Protein AF-A0A7W2EJ06-F1 (afdb_monomer)

Structure (mmCIF, N/CA/C/O backbone):
data_AF-A0A7W2EJ06-F1
#
_entry.id   AF-A0A7W2EJ06-F1
#
loop_
_atom_site.group_PDB
_atom_site.id
_atom_site.type_symbol
_atom_site.label_atom_id
_atom_site.label_alt_id
_atom_site.label_comp_id
_atom_site.label_asym_id
_atom_site.label_entity_id
_atom_site.label_seq_id
_atom_site.pdbx_PDB_ins_code
_atom_site.Cartn_x
_atom_site.Cartn_y
_atom_site.Cartn_z
_atom_site.occupancy
_atom_site.B_iso_or_equiv
_atom_site.auth_seq_id
_atom_site.auth_comp_id
_atom_site.auth_asym_id
_atom_site.auth_atom_id
_atom_site.pdbx_PDB_model_num
ATOM 1 N N . MET A 1 1 ? 22.962 -18.278 -19.878 1.00 38.59 1 MET A N 1
ATOM 2 C CA . MET A 1 1 ? 22.319 -17.004 -19.494 1.00 38.59 1 MET A CA 1
ATOM 3 C C . MET A 1 1 ? 22.604 -16.008 -20.603 1.00 38.59 1 MET A C 1
ATOM 5 O O . MET A 1 1 ? 23.724 -15.532 -20.714 1.00 38.59 1 MET A O 1
ATOM 9 N N . SER A 1 2 ? 21.655 -15.818 -21.518 1.00 40.28 2 SER A N 1
ATOM 10 C CA . SER A 1 2 ? 21.799 -14.889 -22.639 1.00 40.28 2 SER A CA 1
ATOM 11 C C . SER A 1 2 ? 21.774 -13.461 -22.106 1.00 40.28 2 SER A C 1
ATOM 13 O O . SER A 1 2 ? 20.737 -13.018 -21.615 1.00 40.28 2 SER A O 1
ATOM 15 N N . HIS A 1 3 ? 22.894 -12.745 -22.205 1.00 42.03 3 HIS A N 1
ATOM 16 C CA . HIS A 1 3 ? 22.899 -11.291 -22.097 1.00 42.03 3 HIS A CA 1
ATOM 17 C C . HIS A 1 3 ? 22.034 -10.742 -23.237 1.00 42.03 3 HIS A C 1
ATOM 19 O O . HIS A 1 3 ? 22.516 -10.539 -24.349 1.00 42.03 3 HIS A O 1
ATOM 25 N N . GLN A 1 4 ? 20.735 -10.563 -22.993 1.00 59.16 4 GLN A N 1
ATOM 26 C CA . GLN A 1 4 ? 19.900 -9.748 -23.861 1.00 59.16 4 GLN A CA 1
ATOM 27 C C . GLN A 1 4 ? 20.412 -8.322 -23.705 1.00 59.16 4 GLN A C 1
ATOM 29 O O . GLN A 1 4 ? 20.147 -7.646 -22.712 1.00 59.16 4 GLN A O 1
ATOM 34 N N . ILE A 1 5 ? 21.252 -7.913 -24.651 1.00 61.03 5 ILE A N 1
ATOM 35 C CA . ILE A 1 5 ? 21.738 -6.546 -24.760 1.00 61.03 5 ILE A CA 1
ATOM 36 C C . ILE A 1 5 ? 20.493 -5.684 -24.943 1.00 61.03 5 ILE A C 1
ATOM 38 O O . ILE A 1 5 ? 19.847 -5.732 -25.989 1.00 61.03 5 ILE A O 1
ATOM 42 N N . LEU A 1 6 ? 20.113 -4.959 -23.886 1.00 62.56 6 LEU A N 1
ATOM 43 C CA . LEU A 1 6 ? 18.994 -4.031 -23.959 1.00 62.56 6 LEU A CA 1
ATOM 44 C C . LEU A 1 6 ? 19.296 -3.004 -25.062 1.00 62.56 6 LEU A C 1
ATOM 46 O O . LEU A 1 6 ? 20.370 -2.394 -25.025 1.00 62.56 6 LEU A O 1
ATOM 50 N N . PRO A 1 7 ? 18.370 -2.785 -26.009 1.00 71.81 7 PRO A N 1
ATOM 51 C CA . PRO A 1 7 ? 18.503 -1.740 -27.012 1.00 71.81 7 PRO A CA 1
ATOM 52 C C . PRO A 1 7 ? 18.769 -0.373 -26.370 1.00 71.81 7 PRO A C 1
ATOM 54 O O . PRO A 1 7 ? 18.187 -0.041 -25.334 1.00 71.81 7 PRO A O 1
ATOM 57 N N . GLU A 1 8 ? 19.616 0.447 -26.995 1.00 73.81 8 GLU A N 1
ATOM 58 C CA . GLU A 1 8 ? 20.039 1.737 -26.428 1.00 73.81 8 GLU A CA 1
ATOM 59 C C . GLU A 1 8 ? 18.868 2.687 -26.156 1.00 73.81 8 GLU A C 1
ATOM 61 O O . GLU A 1 8 ? 18.856 3.355 -25.123 1.00 73.81 8 GLU A O 1
ATOM 66 N N . HIS A 1 9 ? 17.841 2.682 -27.012 1.00 73.75 9 HIS A N 1
ATOM 67 C CA . HIS A 1 9 ? 16.629 3.47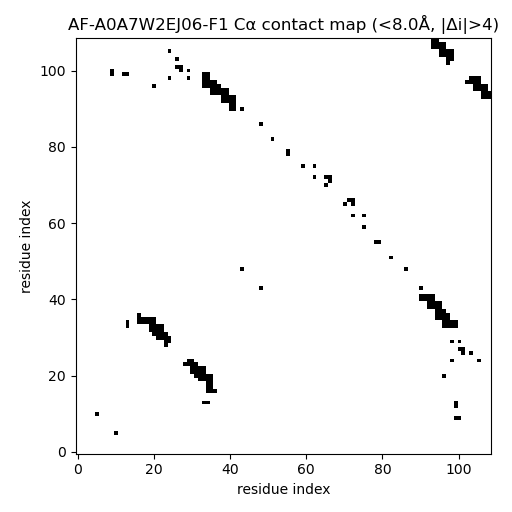6 -26.796 1.00 73.75 9 HIS A CA 1
ATOM 68 C C . HIS A 1 9 ? 15.889 3.060 -25.513 1.00 73.75 9 HIS A C 1
ATOM 70 O O . HIS A 1 9 ? 15.445 3.916 -24.755 1.00 73.75 9 HIS A O 1
ATOM 76 N N . ILE A 1 10 ? 15.839 1.757 -25.209 1.00 69.38 10 ILE A N 1
ATOM 77 C CA . ILE A 1 10 ? 15.227 1.231 -23.982 1.00 69.38 10 ILE A CA 1
ATOM 78 C C . ILE A 1 10 ? 16.064 1.624 -22.765 1.00 69.38 10 ILE A C 1
ATOM 80 O O . ILE A 1 10 ? 15.518 2.040 -21.747 1.00 69.38 10 ILE A O 1
ATOM 84 N N . ARG A 1 11 ? 17.396 1.548 -22.865 1.00 72.38 11 ARG A N 1
ATOM 85 C CA . ARG A 1 11 ? 18.299 1.965 -21.782 1.00 72.38 11 ARG A CA 1
ATOM 86 C C . ARG A 1 11 ? 18.155 3.457 -21.466 1.00 72.38 11 ARG A C 1
ATOM 88 O O . ARG A 1 11 ? 18.080 3.812 -20.292 1.00 72.38 11 ARG A O 1
ATOM 95 N N . ALA A 1 12 ? 18.078 4.310 -22.487 1.00 74.56 12 ALA A N 1
ATOM 96 C CA . ALA A 1 12 ? 17.871 5.746 -22.319 1.00 74.56 12 ALA A CA 1
ATOM 97 C C . ALA A 1 12 ? 16.528 6.045 -21.631 1.00 74.56 12 ALA A C 1
ATOM 99 O O . ALA A 1 12 ? 16.480 6.821 -20.679 1.00 74.56 12 ALA A O 1
ATOM 100 N N . SER A 1 13 ? 15.456 5.360 -22.042 1.00 72.56 13 SER A N 1
ATOM 101 C CA . SER A 1 13 ? 14.136 5.483 -21.417 1.00 72.56 13 SER A CA 1
ATOM 102 C C . SER A 1 13 ? 14.050 4.876 -20.017 1.00 72.56 13 SER A C 1
ATOM 104 O O . SER A 1 13 ? 13.170 5.267 -19.259 1.00 72.56 13 SER A O 1
ATOM 106 N N . LEU A 1 14 ? 14.921 3.930 -19.650 1.00 70.38 14 LEU A N 1
ATOM 107 C CA . LEU A 1 14 ? 14.933 3.315 -18.317 1.00 70.38 14 LEU A CA 1
ATOM 108 C C . LEU A 1 14 ? 15.745 4.106 -17.282 1.00 70.38 14 LEU A C 1
ATOM 110 O O . LEU A 1 14 ? 15.482 3.970 -16.087 1.00 70.38 14 LEU A O 1
ATOM 114 N N . ALA A 1 15 ? 16.696 4.935 -17.724 1.00 72.19 15 ALA A N 1
ATOM 115 C CA . ALA A 1 15 ? 17.584 5.709 -16.853 1.00 72.19 15 ALA A CA 1
ATOM 116 C C . ALA A 1 15 ? 16.848 6.737 -15.971 1.00 72.19 15 ALA A C 1
ATOM 118 O O . ALA A 1 15 ? 17.347 7.117 -14.916 1.00 72.19 15 ALA A O 1
ATOM 119 N N . GLN A 1 16 ? 15.653 7.166 -16.383 1.00 71.06 16 GLN A N 1
ATOM 120 C CA . GLN A 1 16 ? 14.791 8.085 -15.628 1.00 71.06 16 GLN A CA 1
ATOM 121 C C . GLN A 1 16 ? 14.024 7.418 -14.471 1.00 71.06 16 GLN A C 1
ATOM 123 O O . GLN A 1 16 ? 13.422 8.119 -13.659 1.00 71.06 16 GLN A O 1
ATOM 128 N N . TYR A 1 17 ? 14.018 6.085 -14.382 1.00 73.06 17 TYR A N 1
ATOM 129 C CA . TYR A 1 17 ? 13.300 5.356 -13.337 1.00 73.06 17 TYR A CA 1
ATOM 130 C C . TYR A 1 17 ? 14.277 4.841 -12.281 1.00 73.06 17 TYR A C 1
ATOM 132 O O . TYR A 1 17 ? 15.288 4.222 -12.604 1.00 73.06 17 TYR A O 1
ATOM 140 N N . SER A 1 18 ? 13.966 5.083 -11.007 1.00 68.44 18 SER A N 1
ATOM 141 C CA . SER A 1 18 ? 14.836 4.713 -9.883 1.00 68.44 18 SER A CA 1
ATOM 142 C C . SER A 1 18 ? 14.789 3.224 -9.531 1.00 68.44 18 SER A C 1
ATOM 144 O O . SER A 1 18 ? 15.691 2.716 -8.877 1.00 68.44 18 SER A O 1
ATOM 146 N N . GLU A 1 19 ? 13.707 2.543 -9.906 1.00 74.81 19 GLU A N 1
ATOM 147 C CA . GLU A 1 19 ? 13.466 1.130 -9.626 1.00 74.81 19 GLU A CA 1
ATOM 148 C C . GLU A 1 19 ? 12.975 0.433 -10.892 1.00 74.81 19 GLU A C 1
ATOM 150 O O . GLU A 1 19 ? 12.249 1.022 -11.704 1.00 74.81 19 GLU A O 1
ATOM 155 N N . HIS A 1 20 ? 13.344 -0.840 -11.025 1.00 78.19 20 HIS A N 1
ATOM 156 C CA . HIS A 1 20 ? 13.009 -1.666 -12.176 1.00 78.19 20 HIS A CA 1
ATOM 157 C C . HIS A 1 20 ? 12.472 -3.018 -11.720 1.00 78.19 20 HIS A C 1
ATOM 159 O O . HIS A 1 20 ? 12.940 -3.581 -10.730 1.00 78.19 20 HIS A O 1
ATOM 165 N N . GLN A 1 21 ? 11.491 -3.543 -12.447 1.00 75.75 21 GLN A N 1
ATOM 166 C CA . GLN A 1 21 ? 10.960 -4.890 -12.236 1.00 75.75 21 GLN A CA 1
ATOM 167 C C . GLN A 1 21 ? 10.932 -5.649 -13.559 1.00 75.75 21 GLN A C 1
ATOM 169 O O . GLN A 1 21 ? 10.641 -5.072 -14.609 1.00 75.75 21 GLN A O 1
ATOM 174 N N . GLU A 1 22 ? 11.245 -6.944 -13.512 1.00 79.19 22 GLU A N 1
ATOM 175 C CA . GLU A 1 22 ? 11.091 -7.828 -14.665 1.00 79.19 22 GLU A CA 1
ATOM 176 C C . GLU A 1 22 ? 9.611 -8.140 -14.869 1.00 79.19 22 GLU A C 1
ATOM 178 O O . GLU A 1 22 ? 8.956 -8.722 -14.003 1.00 79.19 22 GLU A O 1
ATOM 183 N N . CYS A 1 23 ? 9.070 -7.711 -16.005 1.00 77.00 23 CYS A N 1
ATOM 184 C CA . CYS A 1 23 ? 7.668 -7.882 -16.357 1.00 77.00 23 CYS A CA 1
ATOM 185 C C . CYS A 1 23 ? 7.516 -8.107 -17.861 1.00 77.00 23 CYS A C 1
ATOM 187 O O . CYS A 1 23 ? 8.326 -7.653 -18.674 1.00 77.00 23 CYS A O 1
ATOM 189 N N . THR A 1 24 ? 6.429 -8.775 -18.235 1.00 80.69 24 THR A N 1
ATOM 190 C CA . THR A 1 24 ? 6.042 -8.954 -19.634 1.00 80.69 24 THR A CA 1
ATOM 191 C C . THR A 1 24 ? 4.845 -8.062 -19.945 1.00 80.69 24 THR A C 1
ATOM 193 O O . THR A 1 24 ? 3.802 -8.144 -19.299 1.00 80.69 24 THR A O 1
ATOM 196 N N . CYS A 1 25 ? 4.988 -7.185 -20.936 1.00 78.56 25 CYS A N 1
ATOM 197 C CA . CYS A 1 25 ? 3.902 -6.368 -21.450 1.00 78.56 25 CYS A CA 1
ATOM 198 C C . CYS A 1 25 ? 2.962 -7.231 -22.289 1.00 78.56 25 CYS A C 1
ATOM 200 O O . CYS A 1 25 ? 3.353 -7.743 -23.336 1.00 78.56 25 CYS A O 1
ATOM 202 N N . LEU A 1 26 ? 1.702 -7.333 -21.874 1.00 79.25 26 LEU A N 1
ATOM 203 C CA . LEU A 1 26 ? 0.683 -8.073 -22.622 1.00 79.25 26 LEU A CA 1
ATOM 204 C C . LEU A 1 26 ? 0.240 -7.354 -23.908 1.00 79.25 26 LEU A C 1
ATOM 206 O O . LEU A 1 26 ? -0.279 -8.004 -24.807 1.00 79.25 26 LEU A O 1
ATOM 210 N N . SER A 1 27 ? 0.460 -6.038 -24.018 1.00 78.00 27 SER A N 1
ATOM 211 C CA . SER A 1 27 ? 0.043 -5.256 -25.190 1.00 78.00 27 SER A CA 1
ATOM 212 C C . SER A 1 27 ? 1.037 -5.336 -26.349 1.00 78.00 27 SER A C 1
ATOM 214 O O . SER A 1 27 ? 0.624 -5.450 -27.497 1.00 78.00 27 SER A O 1
ATOM 216 N N . CYS A 1 28 ? 2.343 -5.261 -26.070 1.00 79.69 28 CYS A N 1
ATOM 217 C CA . CYS A 1 28 ? 3.386 -5.255 -27.107 1.00 79.69 28 CYS A CA 1
ATOM 218 C C . CYS A 1 28 ? 4.292 -6.496 -27.089 1.00 79.69 28 CYS A C 1
ATOM 220 O O . CYS A 1 28 ? 5.218 -6.581 -27.890 1.00 79.69 28 CYS A O 1
ATOM 222 N N . GLY A 1 29 ? 4.075 -7.434 -26.161 1.00 76.44 29 GLY A N 1
ATOM 223 C CA . GLY A 1 29 ? 4.881 -8.651 -26.022 1.00 76.44 29 GLY A CA 1
ATOM 224 C C . GLY A 1 29 ? 6.295 -8.432 -25.471 1.00 76.44 29 GLY A C 1
ATOM 225 O O . GLY A 1 29 ? 7.055 -9.390 -25.360 1.00 76.44 29 GLY A O 1
ATOM 226 N N . TYR A 1 30 ? 6.670 -7.196 -25.114 1.00 77.88 30 TYR A N 1
ATOM 227 C CA . TYR A 1 30 ? 7.979 -6.902 -24.528 1.00 77.88 30 TYR A CA 1
ATOM 228 C C . TYR A 1 30 ? 8.149 -7.639 -23.199 1.00 77.88 30 TYR A C 1
ATOM 230 O O . TYR A 1 30 ? 7.361 -7.432 -22.281 1.00 77.88 30 TYR A O 1
ATOM 238 N N . SER A 1 31 ? 9.197 -8.450 -23.078 1.00 79.50 31 SER A N 1
ATOM 239 C CA . SER A 1 31 ? 9.564 -9.140 -21.843 1.00 79.50 31 SER A CA 1
ATOM 240 C C . SER A 1 31 ? 10.930 -8.654 -21.384 1.00 79.50 31 SER A C 1
ATOM 242 O O . SER A 1 31 ? 11.903 -8.795 -22.122 1.00 79.50 31 SER A O 1
ATOM 244 N N . GLY A 1 32 ? 11.008 -8.079 -20.185 1.00 79.06 32 GLY A N 1
ATOM 245 C CA . GLY A 1 32 ? 12.265 -7.572 -19.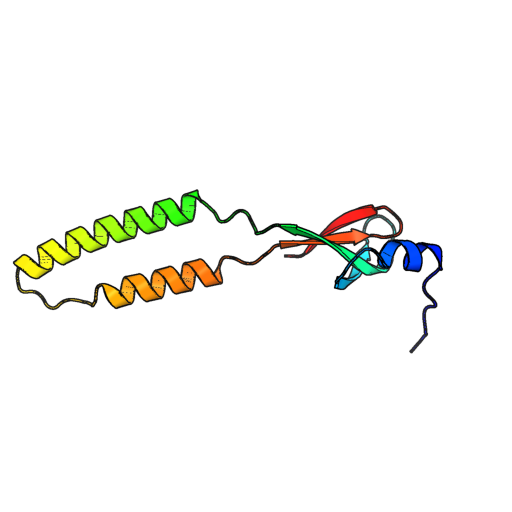642 1.00 79.06 32 GLY A CA 1
ATOM 246 C C . GLY A 1 32 ? 12.064 -6.535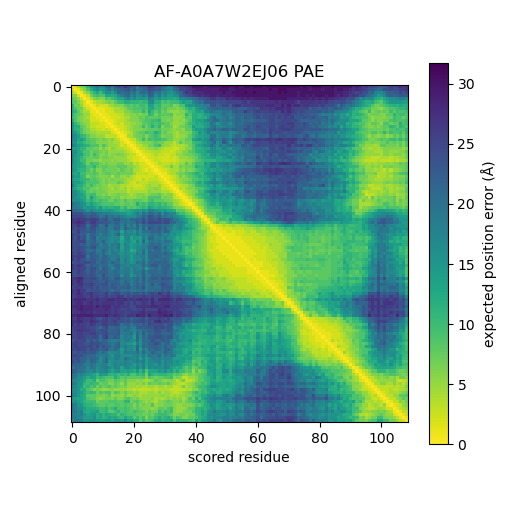 -18.545 1.00 79.06 32 GLY A C 1
ATOM 247 O O . GLY A 1 32 ? 11.020 -6.476 -17.898 1.00 79.06 32 GLY A O 1
ATOM 248 N N . LEU A 1 33 ? 13.080 -5.700 -18.338 1.00 79.25 33 LEU A N 1
ATOM 249 C CA . LEU A 1 33 ? 13.056 -4.645 -17.327 1.00 79.25 33 LEU A CA 1
ATOM 250 C C . LEU A 1 33 ? 12.052 -3.549 -17.711 1.00 79.25 33 LEU A C 1
ATOM 252 O O . LEU A 1 33 ? 12.127 -2.983 -18.806 1.00 79.25 33 LEU A O 1
ATOM 256 N N . MET A 1 34 ? 11.134 -3.247 -16.793 1.00 81.44 34 MET A N 1
ATOM 257 C CA . MET A 1 34 ? 10.213 -2.111 -16.842 1.00 81.44 34 MET A CA 1
ATOM 258 C C . MET A 1 34 ? 10.536 -1.121 -15.727 1.00 81.44 34 MET A C 1
ATOM 260 O O . MET A 1 34 ? 10.900 -1.524 -14.623 1.00 81.44 34 MET A O 1
ATOM 264 N N . GLY A 1 35 ? 10.392 0.173 -16.006 1.00 76.50 35 GLY A N 1
ATOM 265 C CA . GLY A 1 35 ? 10.664 1.228 -15.036 1.00 76.50 35 GLY A CA 1
ATOM 266 C C . GLY A 1 35 ? 9.455 1.556 -14.165 1.00 76.50 35 GLY A C 1
ATOM 267 O O . GLY A 1 35 ? 8.323 1.581 -14.646 1.00 76.50 35 GLY A O 1
ATOM 268 N N . VAL A 1 36 ? 9.684 1.832 -12.881 1.00 73.25 36 VAL A N 1
ATOM 269 C CA . VAL A 1 36 ? 8.642 2.303 -11.956 1.00 73.25 36 VAL A CA 1
ATOM 270 C C . VAL A 1 36 ? 8.317 3.769 -12.246 1.00 73.25 36 VAL A C 1
ATOM 272 O O . VAL A 1 36 ? 9.088 4.657 -11.891 1.00 73.25 36 VAL A O 1
ATOM 275 N N . HIS A 1 37 ? 7.164 4.033 -12.866 1.00 71.56 37 HIS A N 1
ATOM 276 C CA . HIS A 1 37 ? 6.755 5.384 -13.260 1.00 71.56 37 HIS A CA 1
ATOM 277 C C . HIS A 1 37 ? 6.127 6.174 -12.114 1.00 71.56 37 HIS A C 1
ATOM 279 O O . HIS A 1 37 ? 6.428 7.352 -11.925 1.00 71.56 37 HIS A O 1
ATOM 285 N N . ARG A 1 38 ? 5.268 5.526 -11.322 1.00 69.94 38 ARG A N 1
ATOM 286 C CA . ARG A 1 38 ? 4.605 6.173 -10.191 1.00 69.94 38 ARG A CA 1
ATOM 287 C C . ARG A 1 38 ? 4.383 5.183 -9.061 1.00 69.94 38 ARG A C 1
ATOM 289 O O . ARG A 1 38 ? 3.941 4.057 -9.268 1.00 69.94 38 ARG A O 1
ATOM 296 N N . LYS A 1 39 ? 4.641 5.635 -7.838 1.00 65.12 39 LYS A N 1
ATOM 297 C CA . LYS A 1 39 ? 4.162 4.980 -6.622 1.00 65.12 39 LYS A CA 1
ATOM 298 C C . LYS A 1 39 ? 2.949 5.766 -6.165 1.00 65.12 39 LYS A C 1
ATOM 300 O O . LYS A 1 39 ? 3.099 6.897 -5.713 1.00 65.12 39 LYS A O 1
ATOM 305 N N . GLU A 1 40 ? 1.756 5.210 -6.333 1.00 65.25 40 GLU A N 1
ATOM 306 C CA . GLU A 1 40 ? 0.594 5.793 -5.673 1.00 65.25 40 GLU A CA 1
ATOM 307 C C . GLU A 1 40 ? 0.463 5.125 -4.320 1.00 65.25 40 GLU A C 1
ATOM 309 O O . GLU A 1 40 ? 0.346 3.898 -4.201 1.00 65.25 40 GLU A O 1
ATOM 314 N N . ASP A 1 41 ? 0.468 5.947 -3.280 1.00 57.94 41 ASP A N 1
ATOM 315 C CA . ASP A 1 41 ? -0.051 5.510 -2.003 1.00 57.94 41 ASP A CA 1
ATOM 316 C C . ASP A 1 41 ? -1.511 5.153 -2.259 1.00 57.94 41 ASP A C 1
ATOM 318 O O . ASP A 1 41 ? -2.336 6.030 -2.529 1.00 57.94 41 ASP A O 1
ATOM 322 N N . LYS A 1 42 ? -1.797 3.842 -2.279 1.00 57.28 42 LYS A N 1
ATOM 323 C CA . LYS A 1 42 ? -3.139 3.287 -2.439 1.00 57.28 42 LYS A CA 1
ATOM 324 C C . LYS A 1 42 ? -4.024 4.119 -1.550 1.00 57.28 42 LYS A C 1
ATOM 326 O O . LYS A 1 42 ? -3.808 4.049 -0.342 1.00 57.28 42 LYS A O 1
ATOM 331 N N . VAL A 1 43 ? -4.906 4.922 -2.169 1.00 51.25 43 VAL A N 1
ATOM 332 C CA . VAL A 1 43 ? -5.717 5.956 -1.517 1.00 51.25 43 VAL A CA 1
ATOM 333 C C . VAL A 1 43 ? -6.063 5.420 -0.154 1.00 51.25 43 VAL A C 1
ATOM 335 O O . VAL A 1 43 ? -6.881 4.501 -0.053 1.00 51.25 43 VAL A O 1
ATOM 338 N N . SER A 1 44 ? -5.321 5.898 0.856 1.00 53.59 44 SER A N 1
ATOM 339 C CA . SER A 1 44 ? -5.556 5.503 2.233 1.00 53.59 44 SER A CA 1
ATOM 340 C C . SER A 1 44 ? -7.035 5.732 2.380 1.00 53.59 44 SER A C 1
ATOM 342 O O . SER A 1 44 ? -7.487 6.838 2.072 1.00 53.59 44 SER A O 1
ATOM 344 N N . ASN A 1 45 ? -7.796 4.657 2.598 1.00 62.28 45 ASN A N 1
ATOM 345 C CA . ASN A 1 45 ? -9.243 4.707 2.524 1.00 62.28 45 ASN A CA 1
ATOM 346 C C . ASN A 1 45 ? -9.637 5.685 3.631 1.00 62.28 45 ASN A C 1
ATOM 348 O O . ASN A 1 45 ? -9.790 5.286 4.780 1.00 62.28 45 ASN A O 1
ATOM 352 N N . LYS A 1 46 ? -9.727 6.985 3.321 1.00 64.50 46 LYS A N 1
ATOM 353 C CA . LYS A 1 46 ? -9.932 8.039 4.319 1.00 64.50 46 LYS A CA 1
ATOM 354 C C . LYS A 1 46 ? -11.230 7.733 5.056 1.00 64.50 46 LYS A C 1
ATOM 356 O O . LYS A 1 46 ? -11.308 7.863 6.267 1.00 64.50 46 LYS A O 1
ATOM 361 N N . LYS A 1 47 ? -12.189 7.164 4.316 1.00 67.38 47 LYS A N 1
ATOM 362 C CA . LYS A 1 47 ? -13.416 6.550 4.820 1.00 67.38 47 LYS A CA 1
ATOM 363 C C . LYS A 1 47 ? -13.165 5.423 5.833 1.00 67.38 47 LYS A C 1
ATOM 365 O O . LYS A 1 47 ? -13.792 5.439 6.878 1.00 67.38 47 LYS A O 1
ATOM 370 N N . ALA A 1 48 ? -12.250 4.485 5.581 1.00 69.06 48 ALA A N 1
ATOM 371 C CA . ALA A 1 48 ? -11.930 3.410 6.528 1.00 69.06 48 ALA A CA 1
ATOM 372 C C . ALA A 1 48 ? -11.234 3.921 7.797 1.00 69.06 48 ALA A C 1
ATOM 374 O O . ALA A 1 48 ? -11.551 3.434 8.874 1.00 69.06 48 ALA A O 1
ATOM 375 N N . ILE A 1 49 ? -10.350 4.922 7.697 1.00 73.62 49 ILE A N 1
ATOM 376 C CA . ILE A 1 49 ? -9.746 5.554 8.884 1.00 73.62 49 ILE A CA 1
ATOM 377 C C . ILE A 1 49 ? -10.817 6.270 9.709 1.00 73.62 49 ILE A C 1
ATOM 379 O O . ILE A 1 49 ? -10.864 6.105 10.922 1.00 73.62 49 ILE A O 1
ATOM 383 N N . ILE A 1 50 ? -11.711 7.020 9.060 1.00 78.62 50 ILE A N 1
ATOM 384 C CA . ILE A 1 50 ? -12.818 7.701 9.744 1.00 78.62 50 ILE A CA 1
ATOM 385 C C . ILE A 1 50 ? -13.731 6.680 10.433 1.00 78.62 50 ILE A C 1
ATOM 387 O O . ILE A 1 50 ? -14.028 6.838 11.613 1.00 78.62 50 ILE A O 1
ATOM 391 N N . ILE A 1 51 ? -14.131 5.611 9.735 1.00 79.06 51 ILE A N 1
ATOM 392 C CA . ILE A 1 51 ? -14.957 4.536 10.307 1.00 79.06 51 ILE A CA 1
ATOM 393 C C . ILE A 1 51 ? -14.246 3.894 11.501 1.00 79.06 51 ILE A C 1
ATOM 395 O O . ILE A 1 51 ? -14.861 3.708 12.547 1.00 79.06 51 ILE A O 1
ATOM 399 N N . PHE A 1 52 ? -12.949 3.610 11.379 1.00 77.69 52 PHE A N 1
ATOM 400 C CA . PHE A 1 52 ? -12.150 3.060 12.467 1.00 77.69 52 PHE A CA 1
ATOM 401 C C . PHE A 1 52 ? -12.119 3.995 13.689 1.00 77.69 52 PHE A C 1
ATOM 403 O O . PHE A 1 52 ? -12.389 3.546 14.801 1.00 77.69 52 PHE A O 1
ATOM 410 N N . CYS A 1 53 ? -11.887 5.298 13.498 1.00 78.75 53 CYS A N 1
ATOM 411 C CA . CYS A 1 53 ? -11.916 6.281 14.584 1.00 78.75 53 CYS A CA 1
ATOM 412 C C . CYS A 1 53 ? -13.292 6.371 15.261 1.00 78.75 53 CYS A C 1
ATOM 414 O O . CYS A 1 53 ? -13.364 6.458 16.485 1.00 78.75 53 CYS A O 1
ATOM 416 N N . VAL A 1 54 ? -14.382 6.317 14.488 1.00 83.75 54 VAL A N 1
ATOM 417 C CA . VAL A 1 54 ? -15.750 6.339 15.030 1.00 83.75 54 VAL A CA 1
ATOM 418 C C . VAL A 1 54 ? -16.026 5.085 15.859 1.00 83.75 54 VAL A C 1
ATOM 420 O O . VAL A 1 54 ? -16.500 5.193 16.988 1.00 83.75 54 VAL A O 1
ATOM 423 N N . VAL A 1 55 ? -15.683 3.901 15.345 1.00 82.06 55 VAL A N 1
ATOM 424 C CA . VAL A 1 55 ? -15.858 2.627 16.064 1.00 82.06 55 VAL A CA 1
ATOM 425 C C . VAL A 1 55 ? -15.045 2.615 17.361 1.00 82.06 55 VAL A C 1
ATOM 427 O O . V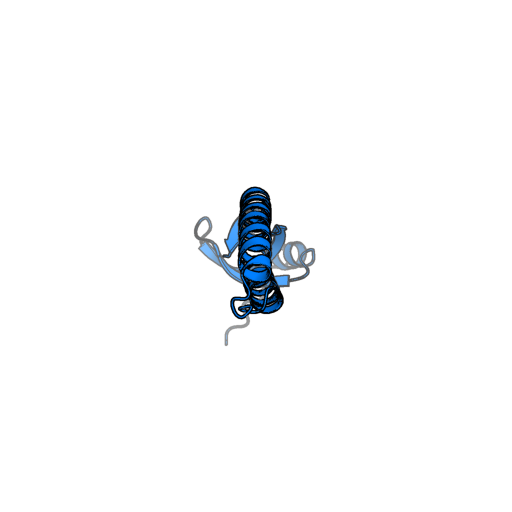AL A 1 55 ? -15.576 2.259 18.412 1.00 82.06 55 VAL A O 1
ATOM 430 N N . MET A 1 56 ? -13.793 3.081 17.320 1.00 77.12 56 MET A N 1
ATOM 431 C CA . MET A 1 56 ? -12.950 3.215 18.512 1.00 77.12 56 MET A CA 1
ATOM 432 C C . MET A 1 56 ? -13.510 4.220 19.524 1.00 77.12 56 MET A C 1
ATOM 434 O O . MET A 1 56 ? -13.437 3.971 20.726 1.00 77.12 56 MET A O 1
ATOM 438 N N . GLY A 1 57 ? -14.102 5.327 19.064 1.00 80.88 57 GLY A N 1
ATOM 439 C CA . GLY A 1 57 ? -14.770 6.302 19.928 1.00 80.88 57 GLY A CA 1
ATOM 440 C C . GLY A 1 57 ? -16.015 5.740 20.622 1.00 80.88 57 GLY A C 1
ATOM 441 O O . GLY A 1 57 ? -16.241 6.000 21.798 1.00 80.88 57 GLY A O 1
ATOM 442 N N . ILE A 1 58 ? -16.808 4.915 19.935 1.00 83.94 58 ILE A N 1
ATOM 443 C CA . ILE A 1 58 ? -17.978 4.261 20.544 1.00 83.94 58 ILE A CA 1
ATOM 444 C C . ILE A 1 58 ? -17.532 3.221 21.584 1.00 83.94 58 ILE A C 1
ATOM 446 O O . ILE A 1 58 ? -18.069 3.174 22.692 1.00 83.94 58 ILE A O 1
ATOM 450 N N . LEU A 1 59 ? -16.519 2.413 21.255 1.00 77.44 59 LEU A N 1
ATOM 451 C CA . LEU A 1 59 ? -15.954 1.414 22.166 1.00 77.44 59 LEU A CA 1
ATOM 452 C C . LEU A 1 59 ? -15.317 2.056 23.407 1.00 77.44 59 LEU A C 1
ATOM 454 O O . LEU A 1 59 ? -15.456 1.517 24.506 1.00 77.44 59 LEU A O 1
ATOM 458 N N . SER A 1 60 ? -14.668 3.217 23.261 1.00 74.94 60 SER A N 1
ATOM 459 C CA . SER A 1 60 ? -14.081 3.946 24.391 1.00 74.94 60 SER A CA 1
ATOM 460 C C . SER A 1 60 ? -15.157 4.428 25.366 1.00 74.94 60 SER A C 1
ATOM 462 O O . SER A 1 60 ? -15.040 4.184 26.568 1.00 74.94 60 SER A O 1
ATOM 464 N N . LEU A 1 61 ? -16.253 5.004 24.862 1.00 80.50 61 LEU A N 1
ATOM 465 C CA . LEU A 1 61 ? -17.394 5.430 25.679 1.00 80.50 61 LEU A CA 1
ATOM 466 C C . LEU A 1 61 ? -18.050 4.250 26.408 1.00 80.50 61 LEU A C 1
ATOM 468 O O . LEU A 1 61 ? -18.376 4.360 27.590 1.00 80.50 61 LEU A O 1
ATOM 472 N N . TYR A 1 62 ? -18.186 3.103 25.738 1.00 79.06 62 TYR A N 1
ATOM 473 C CA . TYR A 1 62 ? -18.719 1.889 26.356 1.00 79.06 62 TYR A CA 1
ATOM 474 C C . TYR A 1 62 ? -17.796 1.351 27.461 1.00 79.06 62 TYR A C 1
ATOM 476 O O . TYR A 1 62 ? -18.265 0.972 28.535 1.00 79.06 62 TYR A O 1
ATOM 484 N N . SER A 1 63 ? -16.477 1.378 27.242 1.00 72.69 63 SER A N 1
ATOM 485 C CA . SER A 1 63 ? -15.501 0.989 28.268 1.00 72.69 63 SER A CA 1
ATOM 486 C C . SER A 1 63 ? -15.538 1.921 29.485 1.00 72.69 63 SER A C 1
ATOM 488 O O . SER A 1 63 ? -15.496 1.444 30.617 1.00 72.69 63 SER A O 1
ATOM 490 N N . LEU A 1 64 ? -15.737 3.229 29.274 1.00 73.88 64 LEU A N 1
ATOM 491 C CA . LEU A 1 64 ? -15.898 4.211 30.347 1.00 73.88 64 LEU A CA 1
ATOM 492 C C . LEU A 1 64 ? -17.152 3.922 31.193 1.00 73.88 64 LEU A C 1
ATOM 494 O O . LEU A 1 64 ? -17.105 3.972 32.421 1.00 73.88 64 LEU A O 1
ATOM 498 N N . GLN A 1 65 ? -18.266 3.556 30.5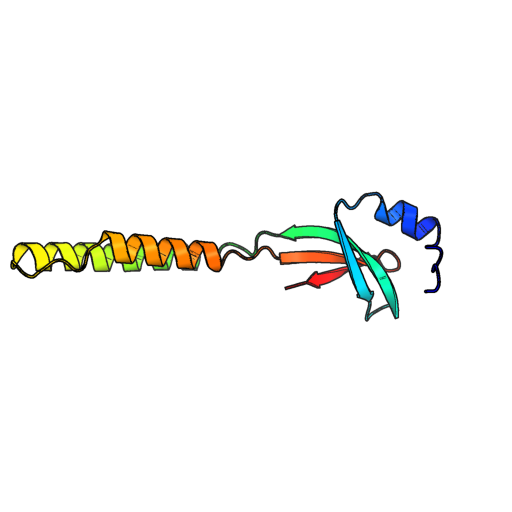47 1.00 76.69 65 GLN A N 1
ATOM 499 C CA . GLN A 1 65 ? -19.493 3.145 31.241 1.00 76.69 65 GLN A CA 1
ATOM 500 C C . GLN A 1 65 ? -19.311 1.856 32.052 1.00 76.69 65 GLN A C 1
ATOM 502 O O . GLN A 1 65 ? -19.834 1.750 33.160 1.00 76.69 65 GLN A O 1
ATOM 507 N N . GLN A 1 66 ? -18.586 0.875 31.515 1.00 73.19 66 GLN A N 1
ATOM 508 C CA . GLN A 1 66 ? -18.281 -0.382 32.208 1.00 73.19 66 GLN A CA 1
ATOM 509 C C . GLN A 1 66 ? -17.347 -0.159 33.409 1.00 73.19 66 GLN A C 1
ATOM 511 O O . GLN A 1 66 ? -17.526 -0.777 34.458 1.00 73.19 66 GLN A O 1
ATOM 516 N N . GLN A 1 67 ? -16.412 0.787 33.297 1.00 72.25 67 GLN A N 1
ATOM 517 C CA . GLN A 1 67 ? -15.500 1.161 34.376 1.00 72.25 67 GLN A CA 1
ATOM 518 C C . GLN A 1 67 ? -16.234 1.822 35.551 1.00 72.25 67 GLN A C 1
ATOM 520 O O . GLN A 1 67 ? -15.957 1.503 36.704 1.00 72.25 67 GLN A O 1
ATOM 525 N N . MET A 1 68 ? -17.249 2.648 35.273 1.00 72.25 68 MET A N 1
ATOM 526 C CA . MET A 1 68 ? -18.156 3.182 36.304 1.00 72.25 68 MET A CA 1
ATOM 527 C C . MET A 1 68 ? -18.965 2.082 37.018 1.00 72.25 68 MET A C 1
ATOM 529 O O . MET A 1 68 ? -19.432 2.292 38.134 1.00 72.25 68 MET A O 1
ATOM 533 N N . LYS A 1 69 ? -19.130 0.905 36.398 1.00 77.81 69 LYS A N 1
ATOM 534 C CA . LYS A 1 69 ? -19.833 -0.263 36.959 1.00 77.81 69 LYS A CA 1
ATOM 535 C C . LYS A 1 69 ? -18.898 -1.281 37.629 1.00 77.81 69 LYS A C 1
ATOM 537 O O . LYS A 1 69 ? -19.362 -2.339 38.042 1.00 77.81 69 LYS A O 1
ATOM 542 N N . GLY A 1 70 ? -17.602 -0.975 37.748 1.00 72.88 70 GLY A N 1
ATOM 543 C CA . GLY A 1 70 ? -16.630 -1.796 38.479 1.00 72.88 70 GLY A CA 1
ATOM 544 C C . GLY A 1 70 ? -16.204 -3.094 37.783 1.00 72.88 70 GLY A C 1
ATOM 545 O O . GLY A 1 70 ? -15.617 -3.957 38.432 1.00 72.88 70 GLY A O 1
ATOM 546 N N . GLN A 1 71 ? -16.486 -3.263 36.487 1.00 70.31 71 GLN A N 1
ATOM 547 C CA . GLN A 1 71 ? -16.053 -4.450 35.741 1.00 70.31 71 GLN A CA 1
ATOM 548 C C . GLN A 1 71 ? -14.604 -4.317 35.234 1.00 70.31 71 GLN A C 1
ATOM 550 O O . GLN A 1 71 ? -14.165 -3.207 34.917 1.00 70.31 71 GLN A O 1
ATOM 555 N N . PRO A 1 72 ? -13.839 -5.428 35.157 1.00 65.31 72 PRO A N 1
ATOM 556 C CA . PRO A 1 72 ? -12.431 -5.389 34.787 1.00 65.31 72 PRO A CA 1
ATOM 557 C C . PRO A 1 72 ? -12.235 -4.937 33.338 1.00 65.31 72 PRO A C 1
ATOM 559 O O . PRO A 1 72 ? -12.895 -5.391 32.404 1.00 65.31 72 PRO A O 1
ATOM 562 N N . ILE A 1 73 ? -11.281 -4.027 33.178 1.00 61.56 73 ILE A N 1
ATOM 563 C CA . ILE A 1 73 ? -10.969 -3.328 31.938 1.00 61.56 73 ILE A CA 1
ATOM 564 C C . ILE A 1 73 ? -10.194 -4.280 31.024 1.00 61.56 73 ILE A C 1
ATOM 566 O O . ILE A 1 73 ? -9.012 -4.546 31.246 1.00 61.56 73 ILE A O 1
ATOM 570 N N . ILE A 1 74 ? -10.825 -4.753 29.948 1.00 61.28 74 ILE A N 1
ATOM 571 C CA . ILE A 1 74 ? -10.055 -5.190 28.781 1.00 61.28 74 ILE A CA 1
ATOM 572 C C . ILE A 1 74 ? -9.403 -3.925 28.227 1.00 61.28 74 ILE A C 1
ATOM 574 O O . ILE A 1 74 ? -10.070 -3.032 27.709 1.00 61.28 74 ILE A O 1
ATOM 578 N N . SER A 1 75 ? -8.096 -3.836 28.475 1.00 67.31 75 SER A N 1
ATOM 579 C CA . SER A 1 75 ? -7.247 -2.663 28.293 1.00 67.31 75 SER A CA 1
ATOM 580 C C . SER A 1 75 ? -7.532 -1.955 26.972 1.00 67.31 75 SER A C 1
ATOM 582 O O . SER A 1 75 ? -7.236 -2.473 25.896 1.00 67.31 75 SER A O 1
ATOM 584 N N . PHE A 1 76 ? -8.084 -0.746 27.064 1.00 65.19 76 PHE A N 1
ATOM 585 C CA . PHE A 1 76 ? -8.307 0.182 25.953 1.00 65.19 76 PHE A CA 1
ATOM 586 C C . PHE A 1 76 ? -7.073 0.312 25.034 1.00 65.19 76 PHE A C 1
ATOM 588 O O . PHE A 1 76 ? -7.189 0.407 23.811 1.00 65.19 76 PHE A O 1
ATOM 595 N N . TRP A 1 77 ? -5.880 0.202 25.624 1.00 64.12 77 TRP A N 1
ATOM 596 C CA . TRP A 1 77 ? -4.597 0.194 24.928 1.00 64.12 77 TRP A CA 1
ATOM 597 C C . TRP A 1 77 ? -4.432 -0.974 23.953 1.00 64.12 77 TRP A C 1
ATOM 599 O O . TRP A 1 77 ? -3.837 -0.797 22.895 1.00 64.12 77 TRP A O 1
ATOM 609 N N . PHE A 1 78 ? -4.991 -2.149 24.254 1.00 68.38 78 PHE A N 1
ATOM 610 C CA . PHE A 1 78 ? -4.893 -3.318 23.381 1.00 68.38 78 PHE A CA 1
ATOM 611 C C . PHE A 1 78 ? -5.683 -3.115 22.084 1.00 68.38 78 PHE A C 1
ATOM 613 O O . PHE A 1 78 ? -5.153 -3.336 20.998 1.00 68.38 78 PHE A O 1
ATOM 620 N N . MET A 1 79 ? -6.917 -2.610 22.178 1.00 69.00 79 MET A N 1
ATOM 621 C CA . MET A 1 79 ? -7.734 -2.279 21.001 1.00 69.00 79 MET A CA 1
ATOM 622 C C . MET A 1 79 ? -7.087 -1.184 20.144 1.00 69.00 79 MET A C 1
ATOM 624 O O . MET A 1 79 ? -7.086 -1.281 18.916 1.00 69.00 79 MET A O 1
ATOM 628 N N . LEU A 1 80 ? -6.488 -0.174 20.780 1.00 70.94 80 LEU A N 1
ATOM 629 C CA . LEU A 1 80 ? -5.818 0.921 20.080 1.00 70.94 80 LEU A CA 1
ATOM 630 C C . LEU A 1 80 ? -4.566 0.434 19.333 1.00 70.94 80 LEU A C 1
ATOM 632 O O . LEU A 1 80 ? -4.401 0.746 18.155 1.00 70.94 80 LEU A O 1
ATOM 636 N N . ILE A 1 81 ? -3.723 -0.382 19.973 1.00 73.56 81 ILE A N 1
ATOM 637 C CA . ILE A 1 81 ? -2.511 -0.936 19.350 1.00 73.56 81 ILE A CA 1
ATOM 638 C C . ILE A 1 81 ? -2.869 -1.891 18.205 1.00 73.56 81 ILE A C 1
ATOM 640 O O . ILE A 1 81 ? -2.308 -1.772 17.115 1.00 73.56 81 ILE A O 1
ATOM 644 N N . VAL A 1 82 ? -3.827 -2.801 18.417 1.00 73.44 82 VAL A N 1
ATOM 645 C CA . VAL A 1 82 ? -4.262 -3.757 17.386 1.00 73.44 82 VAL A CA 1
ATOM 646 C C . VAL A 1 82 ? -4.854 -3.024 16.184 1.00 73.44 82 VAL A C 1
ATOM 648 O O . VAL A 1 82 ? -4.499 -3.317 15.044 1.00 73.44 82 VAL A O 1
ATOM 651 N N . GLY A 1 83 ? -5.702 -2.024 16.415 1.00 69.69 83 GLY A N 1
ATOM 652 C CA . GLY A 1 83 ? -6.316 -1.270 15.332 1.00 69.69 83 GLY A CA 1
ATOM 653 C C . GLY A 1 83 ? -5.336 -0.384 14.551 1.00 69.69 83 GLY A C 1
ATOM 654 O O . GLY A 1 83 ? -5.382 -0.365 13.319 1.00 69.69 83 GLY A O 1
ATOM 655 N N . CYS A 1 84 ? -4.379 0.262 15.228 1.00 69.38 84 CYS A N 1
ATOM 656 C CA . CYS A 1 84 ? -3.284 0.979 14.563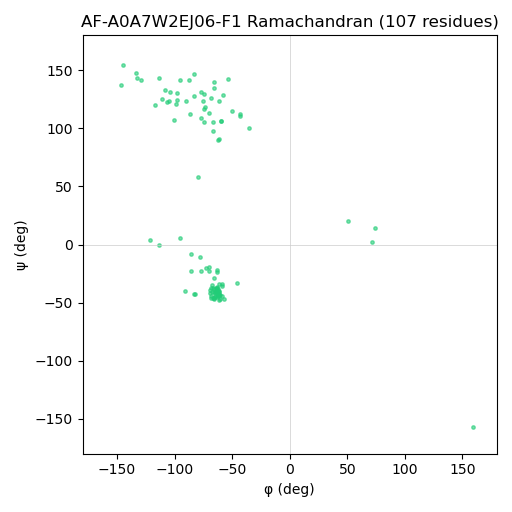 1.00 69.38 84 CYS A CA 1
ATOM 657 C C . CYS A 1 84 ? -2.382 0.030 13.755 1.00 69.38 84 CYS A C 1
ATOM 659 O O . CYS A 1 84 ? -2.005 0.355 12.627 1.00 69.38 84 CYS A O 1
ATOM 661 N N . GLY A 1 85 ? -2.081 -1.159 14.289 1.00 69.56 85 GLY A N 1
ATOM 662 C CA . GLY A 1 85 ? -1.288 -2.179 13.600 1.00 69.56 85 GLY A CA 1
ATOM 663 C C . GLY A 1 85 ? -1.960 -2.691 12.324 1.00 69.56 85 GLY A C 1
ATOM 664 O O . GLY A 1 85 ? -1.327 -2.747 11.269 1.00 69.56 85 GLY A O 1
ATOM 665 N N . ILE A 1 86 ? -3.261 -2.990 12.383 1.00 67.06 86 ILE A N 1
ATOM 666 C CA . ILE A 1 86 ? -4.043 -3.424 11.214 1.00 67.06 86 ILE A CA 1
ATOM 667 C C . ILE A 1 86 ? -4.133 -2.299 10.170 1.00 67.06 86 ILE A C 1
ATOM 669 O O . ILE A 1 86 ? -3.962 -2.552 8.975 1.00 67.06 86 ILE A O 1
ATOM 673 N N . GLY A 1 87 ? -4.342 -1.051 10.606 1.00 63.03 87 GLY A N 1
ATOM 674 C CA . GLY A 1 87 ? -4.387 0.116 9.721 1.00 63.03 87 GLY A CA 1
ATOM 675 C C . GLY A 1 87 ? -3.072 0.350 8.972 1.00 63.03 87 GLY A C 1
ATOM 676 O O . GLY A 1 87 ? -3.082 0.582 7.762 1.00 63.03 87 GLY A O 1
ATOM 677 N N . ALA A 1 88 ? -1.937 0.215 9.663 1.00 64.31 88 ALA A N 1
ATOM 678 C CA . ALA A 1 88 ? -0.616 0.319 9.050 1.00 64.31 88 ALA A CA 1
ATOM 679 C C . ALA A 1 88 ? -0.337 -0.841 8.076 1.00 64.31 88 ALA A C 1
ATOM 681 O O . ALA A 1 88 ? 0.172 -0.613 6.978 1.00 64.31 88 ALA A O 1
ATOM 682 N N . TYR A 1 89 ? -0.733 -2.070 8.426 1.00 62.06 89 TYR A N 1
ATOM 683 C CA . TYR A 1 89 ? -0.508 -3.259 7.595 1.00 62.06 89 TYR A CA 1
ATOM 684 C C . TYR A 1 89 ? -1.282 -3.233 6.264 1.00 62.06 89 TYR A C 1
ATOM 686 O O . TYR A 1 89 ? -0.835 -3.786 5.256 1.00 62.06 89 TYR A O 1
ATOM 694 N N . TRP A 1 90 ? -2.438 -2.564 6.223 1.00 62.00 90 TRP A N 1
ATOM 695 C CA . TRP A 1 90 ? -3.256 -2.455 5.010 1.00 62.00 90 TRP A CA 1
ATOM 696 C C . TRP A 1 90 ? -2.877 -1.312 4.067 1.00 62.00 90 TRP A C 1
ATOM 698 O O . TRP A 1 90 ? -3.350 -1.283 2.923 1.00 62.00 90 TRP A O 1
ATOM 708 N N . SER A 1 91 ? -1.978 -0.424 4.491 1.00 56.12 91 SER A N 1
ATOM 709 C CA . SER A 1 91 ? -1.441 0.659 3.666 1.00 56.12 91 SER A CA 1
ATOM 710 C C . SER A 1 91 ? -0.340 0.151 2.724 1.00 56.12 91 SER A C 1
ATOM 712 O O . SER A 1 91 ? 0.808 0.591 2.760 1.00 56.12 91 SER A O 1
ATOM 714 N N . ARG A 1 92 ? -0.665 -0.833 1.876 1.00 58.59 92 ARG A N 1
ATOM 715 C CA . ARG A 1 92 ? 0.246 -1.256 0.804 1.00 58.59 92 ARG A CA 1
ATOM 716 C C . ARG A 1 92 ? 0.232 -0.222 -0.314 1.00 58.59 92 ARG A C 1
ATOM 718 O O . ARG A 1 92 ? -0.827 0.065 -0.873 1.00 58.59 92 ARG A O 1
ATOM 725 N N . LYS A 1 93 ? 1.411 0.299 -0.647 1.00 60.12 93 LYS A N 1
ATOM 726 C CA . LYS A 1 93 ? 1.641 1.181 -1.797 1.00 60.12 93 LYS A CA 1
ATOM 727 C C . LYS A 1 93 ? 1.408 0.407 -3.093 1.00 60.12 93 LYS A C 1
ATOM 729 O O . LYS A 1 93 ? 1.781 -0.758 -3.177 1.00 60.12 93 LYS A O 1
ATOM 734 N N . GLN A 1 94 ? 0.779 1.040 -4.077 1.00 64.94 94 GLN A N 1
ATOM 735 C CA . GLN A 1 94 ? 0.621 0.470 -5.413 1.00 64.94 94 GLN A CA 1
ATOM 736 C C . GLN A 1 94 ? 1.706 1.037 -6.317 1.00 64.94 94 GLN A C 1
ATOM 738 O O . GLN A 1 94 ? 1.937 2.248 -6.349 1.00 64.94 94 GLN A O 1
ATOM 743 N N . ILE A 1 95 ? 2.392 0.146 -7.023 1.00 69.56 95 ILE A N 1
ATOM 744 C CA . ILE A 1 95 ? 3.494 0.502 -7.908 1.00 69.56 95 ILE A CA 1
ATOM 745 C C . ILE A 1 95 ? 2.975 0.399 -9.339 1.00 69.56 95 ILE A C 1
ATOM 747 O O . ILE A 1 95 ? 2.464 -0.642 -9.752 1.00 69.56 95 ILE A O 1
ATOM 751 N N . TYR A 1 96 ? 3.084 1.491 -10.086 1.00 74.62 96 TYR A N 1
ATOM 752 C CA . TYR A 1 96 ? 2.794 1.529 -11.511 1.00 74.62 96 TYR A CA 1
ATOM 753 C C . TYR A 1 96 ? 4.109 1.421 -12.274 1.00 74.62 96 TYR A C 1
ATOM 755 O O . TYR A 1 96 ? 5.017 2.241 -12.100 1.00 74.62 96 TYR A O 1
ATOM 763 N N . LEU A 1 97 ? 4.205 0.392 -13.106 1.00 76.88 97 LEU A N 1
ATOM 764 C CA . LEU A 1 97 ? 5.309 0.168 -14.029 1.00 76.88 97 LEU A CA 1
ATOM 765 C C . LEU A 1 97 ? 4.940 0.731 -15.400 1.00 76.88 97 LEU A C 1
ATOM 767 O O . LEU A 1 97 ? 3.803 0.578 -15.833 1.00 76.88 97 LEU A O 1
ATOM 771 N N . ALA A 1 98 ? 5.891 1.332 -16.106 1.00 75.81 98 ALA A N 1
ATOM 772 C CA . ALA A 1 98 ? 5.721 1.734 -17.497 1.00 75.81 98 ALA A CA 1
ATOM 773 C C . ALA A 1 98 ? 6.546 0.827 -18.416 1.00 75.81 98 ALA A C 1
ATOM 775 O O . ALA A 1 98 ? 7.731 0.569 -18.173 1.00 75.81 98 ALA A O 1
ATOM 776 N N . CYS A 1 99 ? 5.919 0.350 -19.492 1.00 78.25 99 CYS A N 1
ATOM 777 C CA . CYS A 1 99 ? 6.634 -0.366 -20.542 1.00 78.25 99 CYS A CA 1
ATOM 778 C C . CYS A 1 99 ? 7.457 0.619 -21.393 1.00 78.25 99 CYS A C 1
ATOM 780 O O . CYS A 1 99 ? 6.879 1.565 -21.920 1.00 78.25 99 CYS A O 1
ATOM 782 N N . PRO A 1 100 ? 8.759 0.377 -21.626 1.00 73.88 100 PRO A N 1
ATOM 783 C CA . PRO A 1 100 ? 9.603 1.289 -22.404 1.00 73.88 100 PRO A CA 1
ATOM 784 C C . PRO A 1 100 ? 9.275 1.325 -23.906 1.00 73.88 100 PRO A C 1
ATOM 786 O O . PRO A 1 100 ? 9.666 2.265 -24.585 1.00 73.88 100 PRO A O 1
ATOM 789 N N . ASN A 1 101 ? 8.587 0.307 -24.439 1.00 73.94 101 ASN A N 1
ATOM 790 C CA . ASN A 1 101 ? 8.312 0.198 -25.877 1.00 73.94 101 ASN A CA 1
ATOM 791 C C . ASN A 1 101 ? 6.984 0.862 -26.286 1.00 73.94 101 ASN A C 1
ATOM 793 O O . ASN A 1 101 ? 6.887 1.494 -27.329 1.00 73.94 101 ASN A O 1
ATOM 797 N N . CYS A 1 102 ? 5.942 0.718 -25.465 1.00 75.62 102 CYS A N 1
ATOM 798 C CA . CYS A 1 102 ? 4.591 1.206 -25.772 1.00 75.62 102 CYS A CA 1
ATOM 799 C C . CYS A 1 102 ? 4.049 2.205 -24.741 1.00 75.62 102 CYS A C 1
ATOM 801 O O . CYS A 1 102 ? 2.886 2.592 -24.832 1.00 75.62 102 CYS A O 1
ATOM 803 N N . ASN A 1 103 ? 4.857 2.587 -23.742 1.00 72.19 103 ASN A N 1
ATOM 804 C CA . ASN A 1 103 ? 4.494 3.475 -22.629 1.00 72.19 103 ASN A CA 1
ATOM 805 C C . ASN A 1 103 ? 3.205 3.085 -21.892 1.00 72.19 103 ASN A C 1
ATOM 807 O O . ASN A 1 103 ? 2.591 3.903 -21.215 1.00 72.19 103 ASN A O 1
ATOM 811 N N . THR A 1 104 ? 2.777 1.827 -22.008 1.00 74.56 104 THR A N 1
ATOM 812 C CA . THR A 1 104 ? 1.563 1.360 -21.345 1.00 74.56 104 THR A CA 1
ATOM 813 C C . THR A 1 104 ? 1.856 1.133 -19.870 1.00 74.56 104 THR A C 1
ATOM 815 O O . THR A 1 104 ? 2.851 0.491 -19.520 1.00 74.56 104 THR A O 1
ATOM 818 N N . GLU A 1 105 ? 0.990 1.669 -19.017 1.00 71.75 1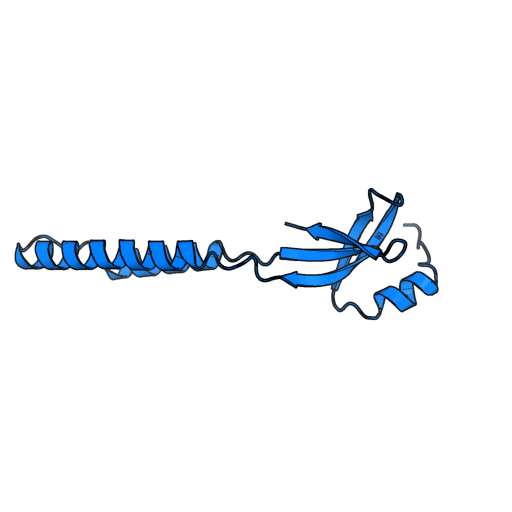05 GLU A N 1
ATOM 819 C CA . GLU A 1 105 ? 1.108 1.549 -17.569 1.00 71.75 105 GLU A CA 1
ATOM 8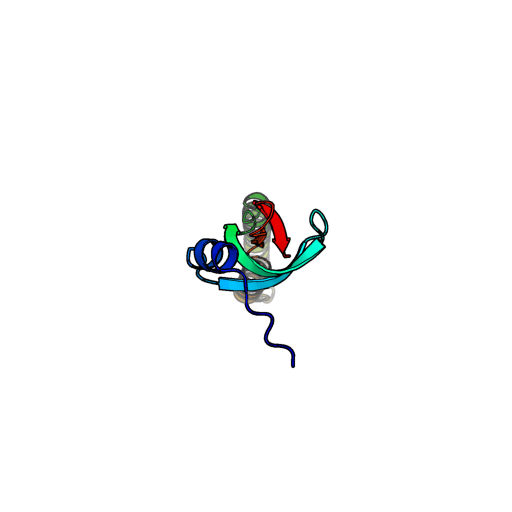20 C C . GLU A 1 105 ? 0.519 0.218 -17.091 1.00 71.75 105 GLU A C 1
ATOM 822 O O . GLU A 1 105 ? -0.620 -0.139 -17.397 1.00 71.75 105 GLU A O 1
ATOM 827 N N . LEU A 1 106 ? 1.306 -0.520 -16.319 1.00 69.19 106 LEU A N 1
ATOM 828 C CA . LEU A 1 106 ? 0.934 -1.769 -15.677 1.00 69.19 106 LEU A CA 1
ATOM 829 C C . LEU A 1 106 ? 0.858 -1.547 -14.172 1.00 69.19 106 LEU A C 1
ATOM 831 O O . LEU A 1 106 ? 1.804 -1.092 -13.529 1.00 69.19 106 LEU A O 1
ATOM 835 N N . LYS A 1 107 ? -0.291 -1.897 -13.604 1.00 64.50 107 LYS A N 1
ATOM 836 C CA . LYS A 1 107 ? -0.538 -1.814 -12.170 1.00 64.50 107 LYS A CA 1
ATOM 837 C C . LYS A 1 107 ? -0.063 -3.092 -11.485 1.00 64.50 107 LYS A C 1
ATOM 839 O O . LYS A 1 107 ? -0.688 -4.138 -11.652 1.00 64.50 107 LYS A O 1
ATOM 844 N N . VAL A 1 108 ? 0.986 -2.995 -10.673 1.00 66.12 108 VAL A N 1
ATOM 845 C CA . VAL A 1 108 ? 1.477 -4.106 -9.847 1.00 6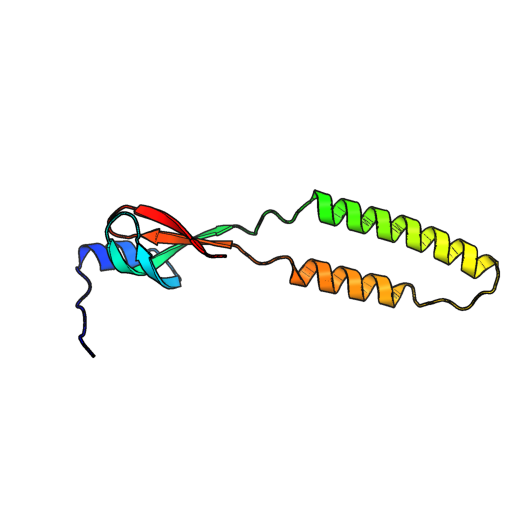6.12 108 VAL A CA 1
ATOM 846 C C . VAL A 1 108 ? 0.928 -3.949 -8.426 1.00 66.12 108 VAL A C 1
ATOM 848 O O . VAL A 1 108 ? 1.027 -2.878 -7.817 1.00 66.12 108 VAL A O 1
ATOM 851 N N . LYS A 1 109 ? 0.247 -4.993 -7.935 1.00 54.97 109 LYS A N 1
ATOM 852 C CA . LYS A 1 109 ? -0.511 -5.013 -6.671 1.00 54.97 109 LYS A CA 1
ATOM 853 C C . LYS A 1 109 ? 0.252 -5.709 -5.550 1.00 54.97 109 LYS A C 1
ATOM 855 O O . LYS A 1 109 ? 0.866 -6.756 -5.834 1.00 54.97 109 LYS A O 1
#

pLDDT: mean 70.41, std 8.66, range [38.59, 83.94]

Solvent-accessible surface area (backbone atoms only — not comparable to full-atom values): 6558 Å² total; per-residue (Å²): 134,81,82,76,76,74,53,67,71,47,51,62,64,37,69,82,30,95,46,72,47,82,47,68,41,88,88,79,66,51,70,44,79,24,26,46,72,45,74,45,68,45,72,70,54,61,66,56,54,51,52,50,52,51,54,51,52,53,53,50,55,50,50,54,57,40,50,77,69,72,51,85,76,79,53,68,64,57,59,52,52,52,51,53,50,53,56,58,69,69,62,55,66,32,42,28,32,28,37,76,88,76,66,50,75,43,82,48,127

Organism: NCBI:txid2758568

Mean predicted aligned error: 13.91 Å

Foldseek 3Di:
DDPPPPPPLLVVLQVPAPDWDFDADPVPRDTGIWGFPDWAQPPLPVVVVVVLVVVLVVVVVVQVVVVVVVDDHPDSVVSVVVSVVVSVVPRDIWTWTADSPPRDIDIDD

Secondary structure (DSSP, 8-state):
-------HHHHHHHTT-S-EEEEE-TTT--EEEEEEEEEE-----HHHHHHHHHHHHHHHHHHHHHHHTT-----HHHHHHHHHHHHHHH-PPEEEEE-TTT--EEEE-

Sequence (109 aa):
MSHQILPEHIRASLAQYSEHQECTCLSCGYSGLMGVHRKEDKVSNKKAIIIFCVVMGILSLYSLQQQMKGQPIISFWFMLIVGCGIGAYWSRKQIYLACPNCNTELKVK

Nearest PDB structures (foldseek):
  4v08-assembly1_A  TM=3.309E-01  e=6.602E+00  Suid alphaherpesvirus 1

Radius of gyration: 23.74 Å; Cα contacts (8 Å, |Δi|>4): 115; chains: 1; bounding box: 43×25×66 Å